Protein AF-A0A845BRY9-F1 (afdb_monomer)

Secondary structure (DSSP, 8-state):
--EEPBPTTSSBB-GGGHHHHTTSPPEEEEEEETTS--EEEEEEEEEETTEEEEEETTT-BEEETTT-BBSS-TTEEEEGGG--

Foldseek 3Di:
DDAFEADPLRFFGDPVCLVVQVVADWKKWWKAFVPDDIDIFIWHWHHYPNDIFTAGSPTRGTAHPPWQQTSVDNRIGTPPVRID

Solvent-accessible surface area (backbone atoms only — not comparable to full-atom values): 4628 Å² total; per-residue (Å²): 131,74,74,44,62,52,33,98,86,65,26,26,44,23,75,92,49,34,72,59,48,64,74,45,71,76,30,40,29,37,35,42,38,77,97,51,78,69,43,82,45,50,29,20,82,42,35,37,92,93,39,71,28,35,24,35,48,88,75,18,44,29,20,40,74,89,72,18,43,33,63,77,35,93,56,37,30,39,41,71,93,54,60,83

Nearest PDB structures (foldseek):
  1ukf-assembly1_A  TM=3.117E-01  e=3.144E-01  Pseudomonas savastanoi pv. phaseolicola
  6eci-assembly7_M  TM=3.733E-01  e=9.789E-01  Mycolicibacterium smegmatis MC2 155
  3fkh-assembly2_C  TM=3.710E-01  e=1.161E+00  Corynebacterium glutamicum ATCC 13032
  3u0i-assembly1_A-2  TM=3.365E-01  e=2.168E+00  Brucella abortus 2308
  2hq9-assembly1_B  TM=3.773E-01  e=4.802E+00  Mesorhizobium loti

Radius of gyration: 11.76 Å; Cα contacts (8 Å, |Δi|>4): 194; 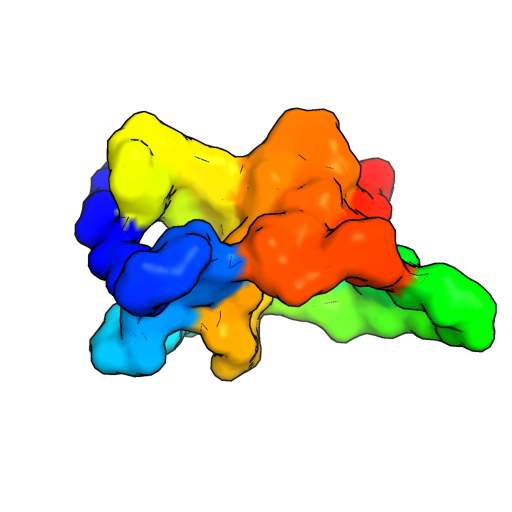chains: 1; bounding box: 29×28×31 Å

Organism: NCBI:txid2686017

Sequence (84 aa):
MSNLPMSLDGTCIAERAIQQIRRLPKKRVAVLVVNAKPSMRYVSTVQAGGREYLADRTTGTLYRTDDGRCLSSNRLRLDLSTLE

Mean predicted aligned error: 3.02 Å

Structure (mmCIF, N/CA/C/O backbone):
data_AF-A0A845BRY9-F1
#
_entry.id   AF-A0A845BRY9-F1
#
loop_
_atom_site.group_PDB
_atom_site.id
_atom_site.type_symbol
_atom_site.label_atom_id
_atom_site.label_alt_id
_atom_site.label_comp_id
_atom_site.label_asym_id
_atom_site.label_entity_id
_atom_site.label_seq_id
_atom_site.pdbx_PDB_ins_code
_atom_site.Cartn_x
_atom_site.Cartn_y
_atom_site.Cartn_z
_atom_site.occupancy
_atom_site.B_iso_or_equiv
_atom_site.auth_seq_id
_atom_site.auth_comp_id
_atom_site.auth_asym_id
_atom_site.auth_atom_id
_atom_site.pdbx_PDB_model_num
ATOM 1 N N . MET A 1 1 ? -11.225 -2.858 14.010 1.00 62.53 1 MET A N 1
ATOM 2 C CA . MET A 1 1 ? -10.057 -2.127 13.467 1.00 62.53 1 MET A CA 1
ATOM 3 C C . MET A 1 1 ? -10.339 -0.637 13.569 1.00 62.53 1 MET A C 1
ATOM 5 O O . MET A 1 1 ? -11.443 -0.237 13.225 1.00 62.53 1 MET A O 1
ATOM 9 N N . SER A 1 2 ? -9.403 0.165 14.075 1.00 70.00 2 SER A N 1
ATOM 10 C CA . SER A 1 2 ? -9.586 1.619 14.198 1.00 70.00 2 SER A CA 1
ATOM 11 C C . SER A 1 2 ? -9.512 2.289 12.824 1.00 70.00 2 SER A C 1
ATOM 13 O O . SER A 1 2 ? -8.591 2.006 12.060 1.00 70.00 2 SER A O 1
ATOM 15 N N . ASN A 1 3 ? -10.474 3.160 12.514 1.00 89.88 3 ASN A N 1
ATOM 16 C CA . ASN A 1 3 ? -10.495 3.934 11.272 1.00 89.88 3 ASN A CA 1
ATOM 17 C C . ASN A 1 3 ? -9.473 5.080 11.365 1.00 89.88 3 ASN A C 1
ATOM 19 O O . ASN A 1 3 ? -9.606 5.961 12.217 1.00 89.88 3 ASN A O 1
ATOM 23 N N . LEU A 1 4 ? -8.438 5.047 10.528 1.00 94.25 4 LEU A N 1
ATOM 24 C CA . LEU A 1 4 ? -7.358 6.026 10.511 1.00 94.25 4 LEU A CA 1
ATOM 25 C C . LEU A 1 4 ? -7.691 7.197 9.572 1.00 94.25 4 LEU A C 1
ATOM 27 O O . 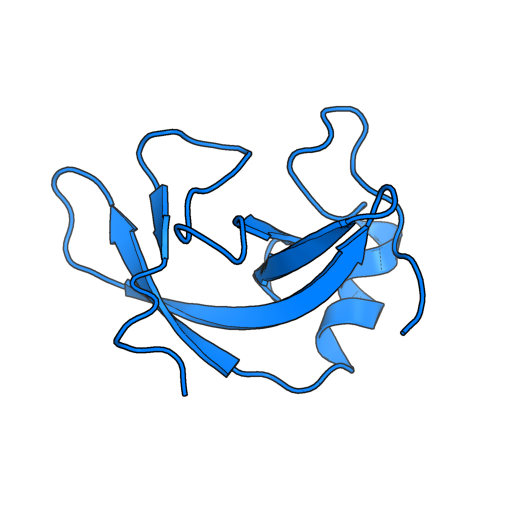LEU A 1 4 ? -8.239 6.985 8.487 1.00 94.25 4 LEU A O 1
ATOM 31 N N . PRO A 1 5 ? -7.345 8.441 9.953 1.00 95.81 5 PRO A N 1
ATOM 32 C CA . PRO A 1 5 ? -7.543 9.599 9.091 1.00 95.81 5 PRO A CA 1
ATOM 33 C C . PRO A 1 5 ? -6.602 9.548 7.882 1.00 95.81 5 PRO A C 1
ATOM 35 O O . PRO A 1 5 ? -5.418 9.239 8.026 1.00 95.81 5 PRO A O 1
ATOM 38 N N . MET A 1 6 ? -7.117 9.906 6.708 1.00 95.69 6 MET A N 1
ATOM 39 C CA . MET A 1 6 ? -6.330 10.071 5.482 1.00 95.69 6 MET A CA 1
ATOM 40 C C . MET A 1 6 ? -5.732 11.481 5.386 1.00 95.69 6 MET A C 1
ATOM 42 O O . MET A 1 6 ? -6.172 12.404 6.078 1.00 95.69 6 MET A O 1
ATOM 46 N N . SER A 1 7 ? -4.726 11.644 4.531 1.00 95.19 7 SER A N 1
ATOM 47 C CA . SER A 1 7 ? -4.274 12.945 4.034 1.00 95.19 7 SER A CA 1
ATOM 48 C C . SER A 1 7 ? -5.380 13.651 3.238 1.00 95.19 7 SER A C 1
ATOM 50 O O . SER A 1 7 ? -6.359 13.029 2.824 1.00 95.19 7 SER A O 1
ATOM 52 N N . LEU A 1 8 ? -5.228 14.961 3.014 1.00 92.12 8 LEU A N 1
ATOM 53 C CA . LEU A 1 8 ? -6.223 15.784 2.309 1.00 92.12 8 LEU A CA 1
ATOM 54 C C . LEU A 1 8 ? -6.499 15.309 0.873 1.00 92.12 8 LEU A C 1
ATOM 56 O O . LEU A 1 8 ? -7.617 15.437 0.392 1.00 92.12 8 LEU A O 1
ATOM 60 N N . ASP A 1 9 ? -5.491 14.749 0.207 1.00 92.69 9 ASP A N 1
ATOM 61 C CA . ASP A 1 9 ? -5.587 14.179 -1.140 1.00 92.69 9 ASP A CA 1
ATOM 62 C C . ASP A 1 9 ? -6.077 12.716 -1.151 1.00 92.69 9 ASP A C 1
ATOM 64 O O . ASP A 1 9 ? -6.269 12.137 -2.217 1.00 92.69 9 ASP A O 1
ATOM 68 N N . GLY A 1 10 ? -6.267 12.100 0.023 1.00 93.62 10 GLY A N 1
ATOM 69 C CA . GLY A 1 10 ? -6.745 10.725 0.168 1.00 93.62 10 GLY A CA 1
ATOM 70 C C . GLY A 1 10 ? -5.734 9.636 -0.208 1.00 93.62 10 GLY A C 1
ATOM 71 O O . GLY A 1 10 ? -6.110 8.465 -0.268 1.00 93.62 10 GLY A O 1
ATOM 72 N N . THR A 1 11 ? -4.467 9.976 -0.470 1.00 96.25 11 THR A N 1
ATOM 73 C CA . THR A 1 11 ? -3.477 9.010 -0.987 1.00 96.25 11 THR A CA 1
ATOM 74 C C . THR A 1 11 ? -2.625 8.340 0.097 1.00 96.25 11 THR A C 1
ATOM 76 O O . THR A 1 11 ? -2.017 7.290 -0.142 1.00 96.25 11 THR A O 1
ATOM 79 N N . CYS A 1 12 ? -2.616 8.907 1.304 1.00 96.81 12 CYS A N 1
ATOM 80 C CA . CYS A 1 12 ? -1.825 8.463 2.445 1.00 96.81 12 CYS A CA 1
ATOM 81 C C . CYS A 1 12 ? -2.665 8.462 3.731 1.00 96.81 12 CYS A C 1
ATOM 83 O O . CYS A 1 12 ? -3.711 9.102 3.828 1.00 96.81 12 CYS A O 1
ATOM 85 N N . ILE A 1 13 ? -2.173 7.788 4.767 1.00 96.56 13 ILE A N 1
ATOM 86 C CA . ILE A 1 13 ? -2.590 8.058 6.146 1.00 96.56 13 ILE A CA 1
ATOM 87 C C . ILE A 1 13 ? -2.031 9.415 6.577 1.00 96.56 13 ILE A C 1
ATOM 89 O O . ILE A 1 13 ? -0.882 9.742 6.283 1.00 96.56 13 ILE A O 1
ATOM 93 N N . ALA A 1 14 ? -2.834 10.198 7.299 1.00 95.44 14 ALA A N 1
ATOM 94 C CA . ALA A 1 14 ? -2.401 11.479 7.838 1.00 95.44 14 ALA A CA 1
ATOM 95 C C . ALA A 1 14 ? -1.156 11.298 8.719 1.00 95.44 14 ALA A C 1
ATOM 97 O O . ALA A 1 14 ? -1.102 10.389 9.548 1.00 95.44 14 ALA A O 1
ATOM 98 N N . GLU A 1 15 ? -0.190 12.207 8.599 1.00 92.56 15 GLU A N 1
ATOM 99 C CA . GLU A 1 15 ? 1.123 12.097 9.245 1.00 92.56 15 GLU A CA 1
ATOM 100 C C . GLU A 1 15 ? 1.035 11.821 10.757 1.00 92.56 15 GLU A C 1
ATOM 102 O O . GLU A 1 15 ? 1.670 10.901 11.278 1.00 92.56 15 GLU A O 1
ATOM 107 N N . ARG A 1 16 ? 0.123 12.523 11.446 1.00 93.19 16 ARG A N 1
ATOM 108 C CA . ARG A 1 16 ? -0.168 12.344 12.882 1.00 93.19 16 ARG A CA 1
ATOM 109 C C . ARG A 1 16 ? -0.577 10.920 13.284 1.00 93.19 16 ARG A C 1
ATOM 111 O O . ARG A 1 16 ? -0.479 10.560 14.454 1.00 93.19 16 ARG A O 1
ATOM 118 N N . ALA A 1 17 ? -1.062 10.113 12.343 1.00 93.31 17 ALA A N 1
ATOM 119 C CA . ALA A 1 17 ? -1.531 8.749 12.566 1.00 93.31 17 ALA A CA 1
ATOM 120 C C . ALA A 1 17 ? -0.529 7.671 12.108 1.00 93.31 17 ALA A C 1
ATOM 122 O O . ALA A 1 17 ? -0.745 6.494 12.397 1.00 93.31 17 ALA A O 1
ATOM 123 N N . ILE A 1 18 ? 0.604 8.030 11.485 1.00 92.25 18 ILE A N 1
ATOM 124 C CA . ILE A 1 18 ? 1.613 7.057 11.015 1.00 92.25 18 ILE A CA 1
ATOM 125 C C . ILE A 1 18 ? 2.158 6.200 12.169 1.00 92.25 18 ILE A C 1
ATOM 127 O O . ILE A 1 18 ? 2.341 4.989 12.022 1.00 92.25 18 ILE A O 1
ATOM 131 N N . GLN A 1 19 ? 2.351 6.785 13.357 1.00 92.00 19 GLN A N 1
ATOM 132 C CA . GLN A 1 19 ? 2.800 6.039 14.543 1.00 92.00 19 GLN A CA 1
ATOM 133 C C . GLN A 1 19 ? 1.826 4.922 14.950 1.00 92.00 19 GLN A C 1
ATOM 135 O O . GLN A 1 19 ? 2.250 3.909 15.505 1.00 92.00 19 GLN A O 1
ATOM 140 N N . GLN A 1 20 ? 0.533 5.067 14.649 1.00 93.38 20 GLN A N 1
ATOM 141 C CA . GLN A 1 20 ? -0.469 4.040 14.937 1.00 93.38 20 GLN A CA 1
ATOM 142 C C . GLN A 1 20 ? -0.308 2.839 13.995 1.00 93.38 20 GLN A C 1
ATOM 144 O O . GLN A 1 20 ? -0.371 1.700 14.451 1.00 93.38 20 GLN A O 1
ATOM 149 N N . ILE A 1 21 ? 0.022 3.074 12.717 1.00 92.94 21 ILE A N 1
ATOM 150 C CA . ILE A 1 21 ? 0.299 2.017 11.725 1.00 92.94 21 ILE A CA 1
ATOM 151 C C . ILE A 1 21 ? 1.463 1.129 12.183 1.00 92.94 21 ILE A C 1
ATOM 153 O O . ILE A 1 21 ? 1.430 -0.093 12.015 1.00 92.94 21 ILE A O 1
ATOM 157 N N . ARG A 1 22 ? 2.484 1.728 12.811 1.00 90.06 22 ARG A N 1
ATOM 158 C CA . ARG A 1 22 ? 3.665 1.014 13.325 1.00 90.06 22 ARG A CA 1
ATOM 159 C C . ARG A 1 22 ? 3.342 0.039 14.464 1.00 90.06 22 ARG A C 1
ATOM 161 O O . ARG A 1 22 ? 4.130 -0.871 14.711 1.00 90.06 22 ARG A O 1
ATOM 168 N N . ARG A 1 23 ? 2.199 0.185 15.134 1.00 91.88 23 ARG A N 1
ATOM 169 C CA . ARG A 1 23 ? 1.750 -0.731 16.198 1.00 91.88 23 ARG A CA 1
ATOM 170 C C . ARG A 1 23 ? 0.919 -1.904 15.674 1.00 91.88 23 ARG A C 1
ATOM 172 O O . ARG A 1 23 ? 0.673 -2.846 16.416 1.00 91.88 23 ARG A O 1
ATOM 179 N N . LEU A 1 24 ? 0.487 -1.851 14.416 1.00 94.06 24 LEU A N 1
ATOM 180 C CA . LEU A 1 24 ? -0.292 -2.918 13.788 1.00 94.06 24 LEU A CA 1
ATOM 181 C C . LEU A 1 24 ? 0.608 -4.097 13.378 1.00 94.06 24 LEU A C 1
ATOM 183 O O . LEU A 1 24 ? 1.827 -3.917 13.265 1.00 94.06 24 LEU A O 1
ATOM 187 N N . PRO A 1 25 ? 0.037 -5.285 13.108 1.00 95.44 25 PRO A N 1
ATOM 188 C CA . PRO A 1 25 ? 0.776 -6.392 12.511 1.00 95.44 25 PRO A CA 1
ATOM 189 C C . PRO A 1 25 ? 1.464 -5.956 11.215 1.00 95.44 25 PRO A C 1
ATOM 191 O O . PRO A 1 25 ? 0.837 -5.355 10.340 1.00 95.44 25 PRO A O 1
ATOM 194 N N . LYS A 1 26 ? 2.768 -6.229 11.114 1.00 95.75 26 LYS A N 1
ATOM 195 C CA . LYS A 1 26 ? 3.546 -5.957 9.903 1.00 95.75 26 LYS A CA 1
ATOM 196 C C . LYS A 1 26 ? 3.399 -7.129 8.937 1.00 95.75 26 LYS A C 1
ATOM 198 O O . LYS A 1 26 ? 3.481 -8.273 9.370 1.00 95.75 26 LYS A O 1
ATOM 203 N N . LYS A 1 27 ? 3.260 -6.818 7.656 1.00 97.00 27 LYS A N 1
ATOM 204 C CA . LYS A 1 27 ? 3.404 -7.759 6.547 1.00 97.00 27 LYS A CA 1
ATOM 205 C C . LYS A 1 27 ? 4.533 -7.307 5.643 1.00 97.00 27 LYS A C 1
ATOM 207 O O . LYS A 1 27 ? 4.776 -6.101 5.528 1.00 97.00 27 LYS A O 1
ATOM 212 N N . ARG A 1 28 ? 5.239 -8.244 5.030 1.00 97.50 28 ARG A N 1
ATOM 213 C CA . ARG A 1 28 ? 6.328 -7.962 4.091 1.00 97.50 28 ARG A CA 1
ATOM 214 C C . ARG A 1 28 ? 5.815 -8.160 2.669 1.00 97.50 28 ARG A C 1
ATOM 216 O O . ARG A 1 28 ? 5.075 -9.095 2.418 1.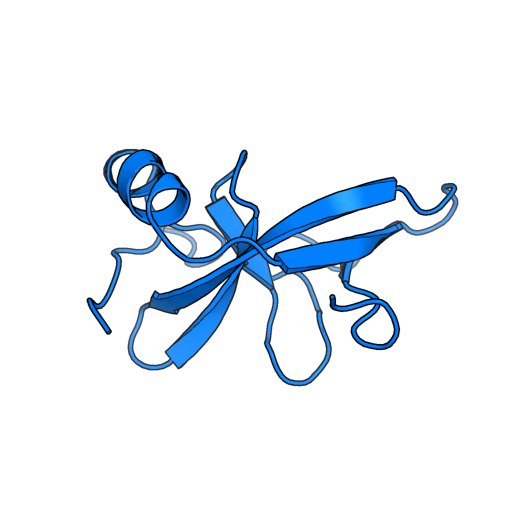00 97.50 28 ARG A O 1
ATOM 223 N N . VAL A 1 29 ? 6.168 -7.258 1.756 1.00 97.88 29 VAL A N 1
ATOM 224 C CA . VAL A 1 29 ? 5.692 -7.307 0.365 1.00 97.88 29 VAL A CA 1
ATOM 225 C C . VAL A 1 29 ? 6.684 -6.629 -0.573 1.00 97.88 29 VAL A C 1
ATOM 227 O O . VAL A 1 29 ? 7.349 -5.661 -0.187 1.00 97.88 29 VAL A O 1
ATOM 230 N N . ALA A 1 30 ? 6.810 -7.129 -1.799 1.00 97.06 30 ALA A N 1
ATOM 231 C CA . ALA A 1 30 ? 7.586 -6.469 -2.838 1.00 97.06 30 ALA A CA 1
ATOM 232 C C . ALA A 1 30 ? 6.800 -5.298 -3.449 1.00 97.06 30 ALA A C 1
ATOM 234 O O . ALA A 1 30 ? 5.596 -5.372 -3.684 1.00 97.06 30 ALA A O 1
ATOM 235 N N . VAL A 1 31 ? 7.500 -4.204 -3.728 1.00 95.44 31 VAL A N 1
ATOM 236 C CA . VAL A 1 31 ? 6.991 -3.048 -4.465 1.00 95.44 31 VAL A CA 1
ATOM 237 C C . VAL A 1 31 ? 7.625 -3.041 -5.838 1.00 95.44 31 VAL A C 1
ATOM 239 O O . VAL A 1 31 ? 8.848 -2.948 -5.974 1.00 95.44 31 VAL A O 1
ATOM 242 N N . LEU A 1 32 ? 6.764 -3.119 -6.842 1.00 94.25 32 LEU A N 1
ATOM 243 C CA . LEU A 1 32 ? 7.089 -2.999 -8.247 1.00 94.25 32 LEU A CA 1
ATOM 244 C C . LEU A 1 32 ? 7.061 -1.523 -8.633 1.00 94.25 32 LEU A C 1
ATOM 246 O O . LEU A 1 32 ? 6.098 -0.802 -8.353 1.00 94.25 32 LEU A O 1
ATOM 250 N N . VAL A 1 33 ? 8.130 -1.090 -9.289 1.00 91.44 33 VAL A N 1
ATOM 251 C CA . VAL A 1 33 ? 8.289 0.263 -9.812 1.00 91.44 33 VAL A CA 1
ATOM 252 C C . VAL A 1 33 ? 8.621 0.144 -11.290 1.00 91.44 33 VAL A C 1
ATOM 254 O O . VAL A 1 33 ? 9.494 -0.636 -11.670 1.00 91.44 33 VAL A O 1
ATOM 257 N N . VAL A 1 34 ? 7.932 0.911 -12.133 1.00 86.38 34 VAL A N 1
ATOM 258 C CA . VAL A 1 34 ? 8.212 0.933 -13.576 1.00 86.38 34 VAL A CA 1
ATOM 259 C C . VAL A 1 34 ? 9.694 1.256 -13.813 1.00 86.38 34 VAL A C 1
ATOM 261 O O . VAL A 1 34 ? 10.194 2.260 -13.308 1.00 86.38 34 VAL A O 1
ATOM 264 N N . ASN A 1 35 ? 10.380 0.415 -14.593 1.00 88.50 35 ASN A N 1
ATOM 265 C CA . ASN A 1 35 ? 11.803 0.531 -14.948 1.00 88.50 35 ASN A CA 1
ATOM 266 C C . ASN A 1 35 ? 12.798 0.456 -13.773 1.00 88.50 35 ASN A C 1
ATOM 268 O O . ASN A 1 35 ? 13.933 0.912 -13.901 1.00 88.50 35 ASN A O 1
ATOM 272 N N . ALA A 1 36 ? 12.411 -0.124 -12.636 1.00 89.94 36 ALA A N 1
ATOM 273 C CA . ALA A 1 36 ? 13.306 -0.320 -11.500 1.00 89.94 36 ALA A CA 1
ATOM 274 C C . ALA A 1 36 ? 13.194 -1.735 -10.923 1.00 89.94 36 ALA A C 1
ATOM 276 O O . ALA A 1 36 ? 12.202 -2.440 -11.108 1.00 89.94 36 ALA A O 1
ATOM 277 N N . LYS A 1 37 ? 14.250 -2.165 -10.223 1.00 90.00 37 LYS A N 1
ATOM 278 C CA . LYS A 1 37 ? 14.244 -3.453 -9.523 1.00 90.00 37 LYS A CA 1
ATOM 279 C C . LYS A 1 37 ? 13.206 -3.421 -8.392 1.00 90.00 37 LYS A C 1
ATOM 281 O O . LYS A 1 37 ? 13.107 -2.394 -7.713 1.00 90.00 37 LYS A O 1
ATOM 286 N N . PRO A 1 38 ? 12.476 -4.526 -8.153 1.00 91.00 38 PRO A N 1
ATOM 287 C CA . PRO A 1 38 ? 11.578 -4.626 -7.013 1.00 91.00 38 PRO A CA 1
ATOM 288 C C . PRO A 1 38 ? 12.302 -4.325 -5.700 1.00 91.00 38 PRO A C 1
ATOM 290 O O . PRO A 1 38 ? 13.452 -4.723 -5.501 1.00 91.00 38 PRO A O 1
ATOM 293 N N . SER A 1 39 ? 11.617 -3.632 -4.795 1.00 93.62 39 SER A N 1
ATOM 294 C CA . SER A 1 39 ? 12.131 -3.332 -3.455 1.00 93.62 39 SER A CA 1
ATOM 295 C C . SER A 1 39 ? 11.172 -3.848 -2.393 1.00 93.62 39 SER A C 1
ATOM 297 O O . SER A 1 39 ? 9.963 -3.816 -2.589 1.00 93.62 39 SER A O 1
ATOM 299 N N . MET A 1 40 ? 11.688 -4.320 -1.260 1.00 95.88 40 MET A N 1
ATOM 300 C CA . MET A 1 40 ? 10.825 -4.807 -0.183 1.00 95.88 40 MET A CA 1
ATOM 301 C C . MET A 1 40 ? 10.313 -3.653 0.680 1.00 95.88 40 MET A C 1
ATOM 303 O O . MET A 1 40 ? 11.065 -2.740 1.043 1.00 95.88 40 MET A O 1
ATOM 307 N N . ARG A 1 41 ? 9.036 -3.727 1.057 1.00 95.38 41 ARG A N 1
ATOM 308 C CA . ARG A 1 41 ? 8.392 -2.832 2.022 1.00 95.38 41 ARG A CA 1
ATOM 309 C C . ARG A 1 41 ? 7.681 -3.616 3.111 1.00 95.38 41 ARG A C 1
ATOM 311 O O . ARG A 1 41 ? 7.355 -4.792 2.953 1.00 95.38 41 ARG A O 1
ATOM 318 N N . TYR A 1 42 ? 7.451 -2.923 4.222 1.00 97.38 42 TYR A N 1
ATOM 319 C CA . TYR A 1 42 ? 6.577 -3.400 5.279 1.00 97.38 42 TYR A CA 1
ATOM 320 C C . TYR A 1 42 ? 5.286 -2.597 5.269 1.00 97.38 42 TYR A C 1
ATOM 322 O O . TYR A 1 42 ? 5.307 -1.370 5.392 1.00 97.38 42 TYR A O 1
ATOM 330 N N . VAL A 1 43 ? 4.170 -3.308 5.176 1.00 97.44 43 VAL A N 1
ATOM 331 C CA . VAL A 1 43 ? 2.827 -2.734 5.158 1.00 97.44 43 VAL A CA 1
ATOM 332 C C . VAL A 1 43 ? 2.018 -3.226 6.353 1.00 97.44 43 VAL A C 1
ATOM 334 O O . VAL A 1 43 ? 2.351 -4.239 6.968 1.00 97.44 43 VAL A O 1
ATOM 337 N N . SER A 1 44 ? 0.960 -2.503 6.694 1.00 97.38 44 SER A N 1
ATOM 338 C CA . SER A 1 44 ? -0.064 -2.950 7.641 1.00 97.38 44 SER A CA 1
ATOM 339 C C . SER A 1 44 ? -1.438 -2.786 6.996 1.00 97.38 44 SER A C 1
ATOM 341 O O . SER A 1 44 ? -1.670 -1.808 6.287 1.00 97.38 44 SER A O 1
ATOM 343 N N . THR A 1 45 ? -2.362 -3.705 7.266 1.00 97.00 45 THR A N 1
ATOM 344 C CA . THR A 1 45 ? -3.768 -3.531 6.878 1.00 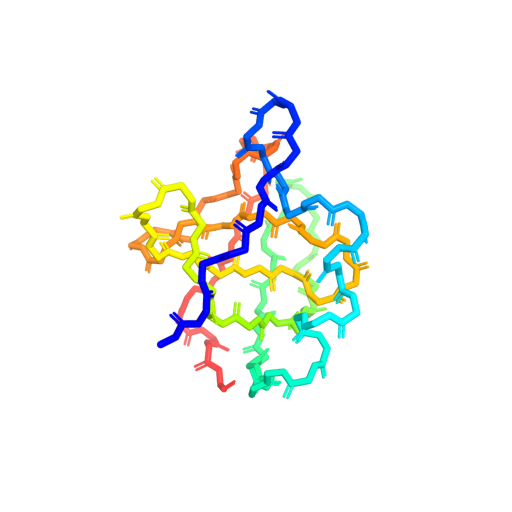97.00 45 THR A CA 1
ATOM 345 C C . THR A 1 45 ? -4.417 -2.464 7.766 1.00 97.00 45 THR A C 1
ATOM 347 O O . THR A 1 45 ? -4.312 -2.537 8.992 1.00 97.00 45 THR A O 1
ATOM 350 N N . VAL A 1 46 ? -5.070 -1.470 7.162 1.00 96.56 46 VAL A N 1
ATOM 351 C CA . VAL A 1 46 ? -5.719 -0.344 7.853 1.00 96.56 46 VAL A CA 1
ATOM 352 C C . VAL A 1 46 ? -7.122 -0.102 7.305 1.00 96.56 46 VAL A C 1
ATOM 354 O O . VAL A 1 46 ? -7.378 -0.342 6.130 1.00 96.56 46 VAL A O 1
ATOM 357 N N . GLN A 1 47 ? -8.015 0.422 8.143 1.00 96.75 47 GLN A N 1
ATOM 358 C CA . GLN A 1 47 ? -9.290 0.996 7.707 1.00 96.75 47 GLN A CA 1
ATOM 359 C C . GLN A 1 47 ? -9.108 2.507 7.596 1.00 96.75 47 GLN A C 1
ATOM 361 O O . GLN A 1 47 ? -8.628 3.119 8.548 1.00 96.75 47 GLN A O 1
ATOM 366 N N . ALA A 1 48 ? -9.437 3.099 6.454 1.00 94.19 48 ALA A N 1
ATOM 367 C CA . ALA A 1 48 ? -9.335 4.536 6.227 1.00 94.19 48 ALA A CA 1
ATOM 368 C C . ALA A 1 48 ? -10.434 4.980 5.255 1.00 94.19 48 ALA A C 1
ATOM 370 O O . ALA A 1 48 ? -10.685 4.316 4.252 1.00 94.19 48 ALA A O 1
ATOM 371 N N . GLY A 1 49 ? -11.144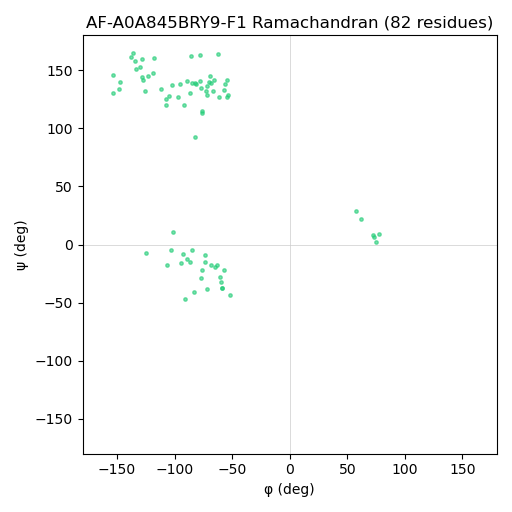 6.069 5.561 1.00 90.88 49 GLY A N 1
ATOM 372 C CA . GLY A 1 49 ? -12.237 6.550 4.701 1.00 90.88 49 GLY A CA 1
ATOM 373 C C . GLY A 1 49 ? -13.343 5.510 4.455 1.00 90.88 49 GLY A C 1
ATOM 374 O O . GLY A 1 49 ? -13.949 5.502 3.389 1.00 90.88 49 GLY A O 1
ATOM 375 N N . GLY A 1 50 ? -13.569 4.595 5.407 1.00 91.56 50 GLY A N 1
ATOM 376 C CA . GLY A 1 50 ? -14.571 3.528 5.287 1.00 91.56 50 GLY A CA 1
ATOM 377 C C . GLY A 1 50 ? -14.164 2.343 4.401 1.00 91.56 50 GLY A C 1
ATOM 378 O O . GLY A 1 50 ? -15.006 1.496 4.114 1.00 91.56 50 GLY A O 1
ATOM 379 N N . ARG A 1 51 ? -12.898 2.263 3.967 1.00 95.19 51 ARG A N 1
ATOM 380 C CA . ARG A 1 51 ? -12.372 1.158 3.155 1.00 95.19 51 ARG A CA 1
ATOM 381 C C . ARG A 1 51 ? -11.073 0.598 3.734 1.00 95.19 51 ARG A C 1
ATOM 383 O O . ARG A 1 51 ? -10.304 1.303 4.385 1.00 95.19 51 ARG A O 1
ATOM 390 N N . GLU A 1 52 ? -10.823 -0.678 3.458 1.00 97.12 52 GLU A N 1
ATOM 391 C CA . GLU A 1 52 ? -9.570 -1.341 3.804 1.00 97.12 52 GLU A CA 1
ATOM 392 C C . GLU A 1 52 ? -8.453 -1.051 2.791 1.00 97.12 52 GLU A C 1
ATOM 394 O O . GLU A 1 52 ? -8.667 -1.111 1.577 1.00 97.12 52 GLU A O 1
ATOM 399 N N . TYR A 1 53 ? -7.246 -0.801 3.300 1.00 97.69 53 TYR A N 1
ATOM 400 C CA . TYR A 1 53 ? -6.034 -0.583 2.514 1.00 97.69 53 TYR A CA 1
ATOM 401 C C . TYR A 1 53 ? -4.829 -1.307 3.116 1.00 97.69 53 TYR A C 1
ATOM 403 O O . TYR A 1 53 ? -4.794 -1.619 4.308 1.00 97.69 53 TYR A O 1
ATOM 411 N N . LEU A 1 54 ? -3.796 -1.503 2.297 1.00 97.75 54 LEU A N 1
ATOM 412 C CA . LEU A 1 54 ? -2.438 -1.764 2.764 1.00 97.75 54 LEU A CA 1
ATOM 413 C C . LEU A 1 54 ? -1.716 -0.421 2.874 1.00 97.75 54 LEU A C 1
ATOM 415 O O . LEU A 1 54 ? -1.590 0.292 1.883 1.00 97.75 54 LEU A O 1
ATOM 419 N N . ALA A 1 55 ? -1.253 -0.063 4.067 1.00 97.62 55 ALA A N 1
ATOM 420 C CA . ALA A 1 55 ? -0.503 1.165 4.298 1.00 97.62 55 ALA A CA 1
ATOM 421 C C . ALA A 1 55 ? 0.983 0.861 4.489 1.00 97.62 55 ALA A C 1
ATOM 423 O O . ALA A 1 55 ? 1.340 0.054 5.351 1.00 97.62 55 ALA A O 1
ATOM 424 N N . ASP A 1 56 ? 1.852 1.533 3.734 1.00 96.56 56 ASP A N 1
ATOM 425 C CA . ASP A 1 56 ? 3.294 1.509 3.981 1.00 96.56 56 ASP A CA 1
ATOM 426 C C . ASP A 1 56 ? 3.594 2.085 5.371 1.00 96.56 56 ASP A C 1
ATOM 428 O O . ASP A 1 56 ? 3.165 3.182 5.729 1.00 96.56 56 ASP A O 1
ATOM 432 N N . ARG A 1 57 ? 4.329 1.329 6.187 1.00 95.94 57 ARG A N 1
ATOM 433 C CA . ARG A 1 57 ? 4.558 1.667 7.602 1.00 95.94 57 ARG A CA 1
ATOM 434 C C . ARG A 1 57 ? 5.537 2.822 7.814 1.00 95.94 57 ARG A C 1
ATOM 436 O O . ARG A 1 57 ? 5.628 3.344 8.930 1.00 95.94 57 ARG A O 1
ATOM 443 N N . THR A 1 58 ? 6.294 3.184 6.784 1.00 93.06 58 THR A N 1
ATOM 444 C CA . THR A 1 58 ? 7.280 4.266 6.830 1.00 93.06 58 THR A CA 1
ATOM 445 C C . THR A 1 58 ? 6.645 5.581 6.406 1.00 93.06 58 THR A C 1
ATOM 447 O O . THR A 1 58 ? 6.812 6.584 7.091 1.00 93.06 58 THR A O 1
ATOM 450 N N . THR A 1 59 ? 5.909 5.554 5.298 1.00 94.12 59 THR A N 1
ATOM 451 C CA . THR A 1 59 ? 5.409 6.739 4.585 1.00 94.12 59 THR A CA 1
ATOM 452 C C . THR A 1 59 ? 3.913 6.973 4.765 1.00 94.12 59 THR A C 1
ATOM 454 O O . THR A 1 59 ? 3.431 8.068 4.501 1.00 94.12 59 THR A O 1
ATOM 457 N N . GLY A 1 60 ? 3.159 5.960 5.196 1.00 96.12 60 GLY A N 1
ATOM 458 C CA . GLY A 1 60 ? 1.700 6.011 5.255 1.00 96.12 60 GLY A CA 1
ATOM 459 C C . GLY A 1 60 ? 1.018 5.889 3.891 1.00 96.12 60 GLY A C 1
ATOM 460 O O . GLY A 1 60 ? -0.208 5.960 3.847 1.00 96.12 60 GLY A O 1
ATOM 461 N N . THR A 1 61 ? 1.763 5.699 2.794 1.00 97.19 61 THR A N 1
ATOM 462 C CA . THR A 1 61 ? 1.195 5.546 1.447 1.00 97.19 61 THR A CA 1
ATOM 463 C C . THR A 1 61 ? 0.218 4.383 1.390 1.00 97.19 61 THR A C 1
ATOM 465 O O . THR A 1 61 ? 0.521 3.288 1.870 1.00 97.19 61 THR A O 1
ATOM 468 N N . LEU A 1 62 ? -0.945 4.626 0.789 1.00 97.75 62 LEU A N 1
ATOM 469 C CA . LEU A 1 62 ? -2.012 3.647 0.681 1.00 97.75 62 LEU A CA 1
ATOM 470 C C . LEU A 1 62 ? -1.959 2.900 -0.647 1.00 97.75 62 LEU A C 1
ATOM 472 O O . LEU A 1 62 ? -1.774 3.479 -1.720 1.00 97.75 62 LEU A O 1
ATOM 476 N N . TYR A 1 63 ? -2.193 1.599 -0.549 1.00 98.06 63 TYR A N 1
ATOM 477 C CA . TYR A 1 63 ? -2.312 0.678 -1.663 1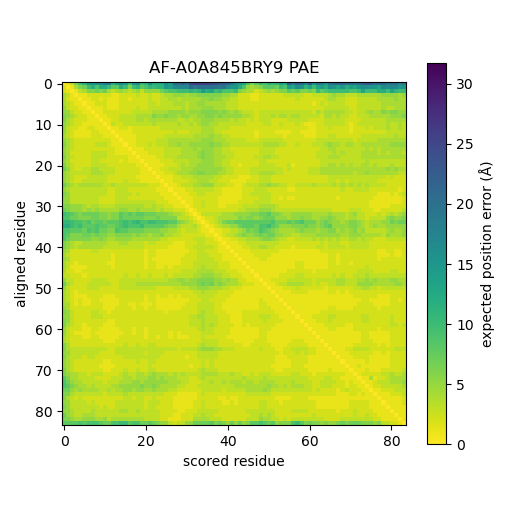.00 98.06 63 TYR A CA 1
ATOM 478 C C . TYR A 1 63 ? -3.622 -0.083 -1.519 1.00 98.06 63 TYR A C 1
ATOM 480 O O . TYR A 1 63 ? -4.030 -0.447 -0.409 1.00 98.06 63 TYR A O 1
ATOM 488 N N . ARG A 1 64 ? -4.301 -0.329 -2.637 1.00 97.38 64 ARG A N 1
ATOM 489 C CA . ARG A 1 64 ? -5.539 -1.106 -2.609 1.00 97.38 64 ARG A CA 1
ATOM 490 C C . ARG A 1 64 ? -5.245 -2.569 -2.279 1.00 97.38 64 ARG A C 1
ATOM 492 O O . ARG A 1 64 ? -4.226 -3.116 -2.692 1.00 97.38 64 ARG A O 1
ATOM 499 N N . THR A 1 65 ? -6.152 -3.205 -1.549 1.00 97.25 65 THR A N 1
ATOM 500 C CA . THR A 1 65 ? -6.034 -4.617 -1.155 1.00 97.25 65 THR A CA 1
ATOM 501 C C . THR A 1 65 ? -6.351 -5.596 -2.285 1.00 97.25 65 THR A C 1
ATOM 503 O O . THR A 1 65 ? -5.915 -6.738 -2.220 1.00 97.25 65 THR A O 1
ATOM 506 N N . ASP A 1 66 ? -7.092 -5.165 -3.308 1.00 96.56 66 ASP A N 1
ATOM 507 C CA . ASP A 1 66 ? -7.550 -6.004 -4.421 1.00 96.56 66 ASP A CA 1
ATOM 508 C C . ASP A 1 66 ? -6.498 -6.163 -5.525 1.00 96.56 66 ASP A C 1
ATOM 510 O O . ASP A 1 66 ? -6.318 -7.254 -6.058 1.00 96.56 66 ASP A O 1
ATOM 514 N N . ASP A 1 67 ? -5.793 -5.086 -5.867 1.00 96.06 67 ASP A N 1
ATOM 515 C CA . ASP A 1 67 ? -4.813 -5.087 -6.952 1.00 96.06 67 ASP A CA 1
ATOM 516 C C . ASP A 1 67 ? -3.414 -4.614 -6.528 1.00 96.06 67 ASP A C 1
ATOM 518 O O . ASP A 1 67 ? -2.479 -4.721 -7.319 1.00 96.06 67 ASP A O 1
ATOM 522 N N . GLY A 1 68 ? -3.225 -4.121 -5.302 1.00 96.81 68 GLY A N 1
ATOM 523 C CA . GLY A 1 68 ? -1.942 -3.597 -4.830 1.00 96.81 68 GLY A CA 1
ATOM 524 C C . GLY A 1 68 ? -1.574 -2.237 -5.427 1.00 96.81 68 GLY A C 1
ATOM 525 O O . GLY A 1 68 ? -0.456 -1.766 -5.220 1.00 96.81 68 GLY A O 1
ATOM 526 N N . ARG A 1 69 ? -2.461 -1.586 -6.190 1.00 97.12 69 ARG A N 1
ATOM 527 C CA . ARG A 1 69 ? -2.186 -0.298 -6.834 1.00 97.12 69 ARG A CA 1
ATOM 528 C C . ARG A 1 69 ? -2.011 0.794 -5.786 1.00 97.12 69 ARG A C 1
ATOM 530 O O . ARG A 1 69 ? -2.838 0.938 -4.886 1.00 97.12 69 ARG A O 1
ATOM 537 N N . CYS A 1 70 ? -0.951 1.580 -5.936 1.00 97.31 70 CYS A N 1
ATOM 538 C CA . CYS A 1 70 ? -0.699 2.746 -5.102 1.00 97.31 70 CYS A CA 1
ATOM 539 C C . CYS A 1 70 ? -1.684 3.878 -5.428 1.00 97.31 70 CYS A C 1
ATOM 541 O O . CYS A 1 70 ? -1.940 4.168 -6.600 1.00 97.31 70 CYS A O 1
ATOM 543 N N . LEU A 1 71 ? -2.222 4.532 -4.396 1.00 96.69 71 LEU A N 1
ATOM 544 C CA . LEU A 1 71 ? -3.127 5.670 -4.568 1.00 96.69 71 LEU A CA 1
ATOM 545 C C . LEU A 1 71 ? -2.390 6.964 -4.938 1.00 96.69 71 LEU A C 1
ATOM 547 O O . LEU A 1 71 ? -2.957 7.793 -5.641 1.00 96.69 71 LEU A O 1
ATOM 551 N N . SER A 1 72 ? -1.132 7.129 -4.515 1.00 95.12 72 SER A N 1
ATOM 552 C CA . SER A 1 72 ? -0.340 8.336 -4.805 1.00 95.12 72 SER A CA 1
ATOM 553 C C . SER A 1 72 ? 0.412 8.281 -6.138 1.00 95.12 72 SER A C 1
ATOM 555 O O . SER A 1 72 ? 0.886 9.307 -6.622 1.00 95.12 72 SER A O 1
ATOM 557 N N . SER A 1 73 ? 0.554 7.101 -6.754 1.00 94.19 73 SER A N 1
ATOM 558 C CA . SER A 1 73 ? 1.319 6.937 -7.994 1.00 94.19 73 SER A CA 1
ATOM 559 C C . SER A 1 73 ? 0.849 5.749 -8.822 1.00 94.19 73 SER A C 1
ATOM 561 O O . SER A 1 73 ? 0.807 4.616 -8.358 1.00 94.19 73 SER A O 1
ATOM 563 N N . ASN A 1 74 ? 0.604 5.974 -10.111 1.00 92.81 74 ASN A N 1
ATOM 564 C CA . ASN A 1 74 ? 0.299 4.907 -11.067 1.00 92.81 74 ASN A CA 1
ATOM 565 C C . ASN A 1 74 ? 1.520 4.053 -11.460 1.00 92.81 74 ASN A C 1
ATOM 567 O O . ASN A 1 74 ? 1.352 3.039 -12.131 1.00 92.81 74 ASN A O 1
ATOM 571 N N . ARG A 1 75 ? 2.735 4.451 -11.060 1.00 92.69 75 ARG A N 1
ATOM 572 C CA . ARG A 1 75 ? 3.982 3.720 -11.346 1.00 92.69 75 ARG A CA 1
ATOM 573 C C . ARG A 1 75 ? 4.376 2.745 -10.240 1.00 92.69 75 ARG A C 1
ATOM 575 O O . ARG A 1 75 ? 5.347 2.015 -10.419 1.00 92.69 75 ARG A O 1
ATOM 582 N N . LEU A 1 76 ? 3.670 2.778 -9.109 1.00 94.00 76 LEU A N 1
ATOM 583 C CA . LEU A 1 76 ? 3.944 1.962 -7.932 1.00 94.00 76 LEU A CA 1
ATOM 584 C C . LEU A 1 76 ? 2.824 0.945 -7.721 1.00 94.00 76 LEU A C 1
ATOM 586 O O . LEU A 1 76 ? 1.638 1.286 -7.743 1.00 94.00 76 LEU A O 1
ATOM 590 N N . ARG A 1 77 ? 3.208 -0.303 -7.468 1.00 97.00 77 ARG A N 1
ATOM 591 C CA . ARG A 1 77 ? 2.271 -1.384 -7.167 1.00 97.00 77 ARG A CA 1
ATOM 592 C C . ARG A 1 77 ? 2.898 -2.37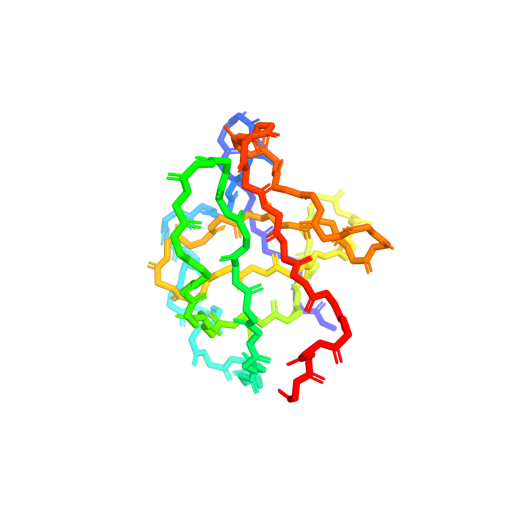7 -6.196 1.00 97.00 77 ARG A C 1
ATOM 594 O O . ARG A 1 77 ? 4.072 -2.701 -6.330 1.00 97.00 77 ARG A O 1
ATOM 601 N N . LEU A 1 78 ? 2.123 -2.869 -5.237 1.00 97.31 78 LEU A N 1
ATOM 602 C CA . LEU A 1 78 ? 2.509 -4.016 -4.423 1.00 97.31 78 LEU A CA 1
ATOM 603 C C . LEU A 1 78 ? 2.327 -5.302 -5.226 1.00 97.31 78 LEU A C 1
ATOM 605 O O . LEU A 1 78 ? 1.278 -5.509 -5.838 1.00 97.31 78 LEU A O 1
ATOM 609 N N . ASP A 1 79 ? 3.315 -6.184 -5.177 1.00 96.88 79 ASP A N 1
ATOM 610 C CA . ASP A 1 79 ? 3.162 -7.556 -5.641 1.00 96.88 79 ASP A CA 1
ATOM 611 C C . ASP A 1 79 ? 2.514 -8.402 -4.540 1.00 96.88 79 ASP A C 1
ATOM 613 O O . ASP A 1 79 ? 3.185 -8.941 -3.657 1.00 96.88 79 ASP A O 1
ATOM 617 N N . LEU A 1 80 ? 1.185 -8.502 -4.585 1.00 96.31 80 LEU A N 1
ATOM 618 C CA . LEU A 1 80 ? 0.397 -9.214 -3.578 1.00 96.31 80 LEU A CA 1
ATOM 619 C C . LEU A 1 80 ? 0.713 -10.718 -3.508 1.00 96.31 80 LEU A C 1
ATOM 621 O O . LEU A 1 80 ? 0.419 -11.330 -2.486 1.00 96.31 80 LEU A O 1
ATOM 625 N N . SER A 1 81 ? 1.345 -11.306 -4.534 1.00 95.94 81 SER A N 1
ATOM 626 C CA . SER A 1 81 ? 1.784 -12.710 -4.489 1.00 95.94 81 SER A CA 1
ATOM 627 C C . SER A 1 81 ? 2.934 -12.948 -3.501 1.00 95.94 81 SER A C 1
ATOM 629 O O . SER A 1 81 ? 3.161 -14.076 -3.076 1.00 95.94 81 SER A O 1
ATOM 631 N N . THR A 1 82 ? 3.626 -11.877 -3.101 1.00 95.56 82 THR A N 1
ATOM 632 C CA . THR A 1 82 ? 4.772 -11.897 -2.177 1.00 95.56 82 THR A CA 1
ATOM 633 C C . THR A 1 82 ? 4.408 -11.468 -0.755 1.00 95.56 82 THR A C 1
ATOM 635 O O . THR A 1 82 ? 5.296 -11.169 0.042 1.00 95.56 82 THR A O 1
ATOM 638 N N . LEU A 1 83 ? 3.111 -11.343 -0.453 1.00 95.50 83 LEU A N 1
ATOM 639 C CA . LEU A 1 83 ? 2.638 -10.843 0.832 1.00 95.50 83 LEU A CA 1
ATOM 640 C C . LEU A 1 83 ? 2.782 -11.917 1.923 1.00 95.5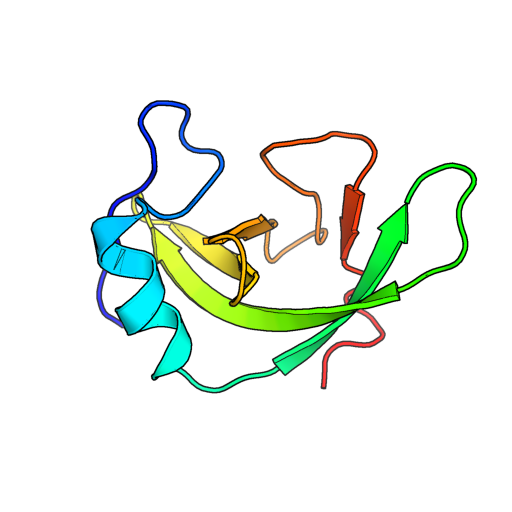0 83 LEU A C 1
ATOM 642 O O . LEU A 1 83 ? 2.058 -12.911 1.910 1.00 95.50 83 LEU A O 1
ATOM 6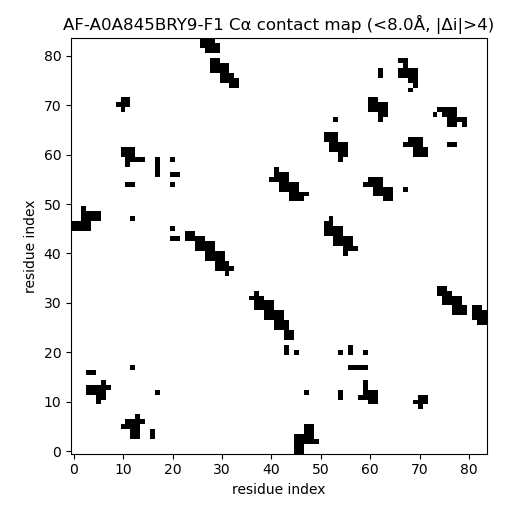46 N N . GLU A 1 84 ? 3.674 -11.662 2.882 1.00 92.06 84 GLU A N 1
ATOM 647 C CA . GLU A 1 84 ? 3.989 -12.520 4.042 1.00 92.06 84 GLU A CA 1
ATOM 648 C C . GLU A 1 84 ? 3.564 -11.872 5.365 1.00 92.06 84 GLU A C 1
ATOM 650 O O . GLU A 1 84 ? 3.887 -10.673 5.574 1.00 92.06 84 GLU A O 1
#

pLDDT: mean 94.15, std 5.05, range [62.53, 98.06]